Protein AF-A0A8J6YRF6-F1 (afdb_monomer)

Nearest PDB structures (foldseek):
  5a2a-assembly1_A  TM=7.340E-01  e=2.339E-02  Anoxybacillus ayderensis
  1vb9-assembly1_A  TM=6.964E-01  e=5.899E-02  Thermoactinomyces vulgaris
  1g1y-assembly1_A  TM=6.143E-01  e=2.564E-01  Thermoactinomyces vulgaris
  7exg-assembly1_B  TM=5.294E-01  e=4.925E-01  Arabidopsis thaliana
  3gbf-assembly1_A-2  TM=2.561E-01  e=6.827E-01  Streptomyces viridochromogenes

Foldseek 3Di:
DDQVVQWDAWPPRQKTWGFCVVVCPPDPDDAGKIKIFAQAQAKDKTKDDAAAFFWWKAWQVVLGTPGHRDHGIDIDIDGHGDMTMIGTGGPPQDDWDQDPCFTATPNHTHYPNSPHDDD

pLDDT: mean 86.79, std 11.41, range [52.22, 98.25]

Structure (mmCIF, N/CA/C/O backbone):
data_AF-A0A8J6YRF6-F1
#
_entry.id   AF-A0A8J6YRF6-F1
#
loop_
_atom_site.group_PDB
_atom_site.id
_atom_site.type_symbol
_atom_site.label_atom_id
_atom_site.label_alt_id
_atom_site.label_comp_id
_atom_site.label_asym_id
_atom_site.label_entity_id
_atom_site.label_seq_id
_atom_site.pdbx_PDB_ins_code
_atom_site.Cartn_x
_atom_site.Cartn_y
_atom_site.Cartn_z
_atom_site.occupancy
_atom_site.B_iso_or_equiv
_atom_site.auth_seq_id
_atom_site.auth_comp_id
_atom_site.auth_asym_id
_atom_site.auth_atom_id
_atom_site.pdbx_PDB_model_num
ATOM 1 N N . MET A 1 1 ? -16.673 13.902 -12.878 1.00 52.22 1 MET A N 1
ATOM 2 C CA . MET A 1 1 ? -15.586 13.702 -11.900 1.00 52.22 1 MET A CA 1
ATOM 3 C C . MET A 1 1 ? -16.246 13.308 -10.595 1.00 52.22 1 MET A C 1
ATOM 5 O O . MET A 1 1 ? -16.823 14.165 -9.939 1.00 52.22 1 MET A O 1
ATOM 9 N N . TRP A 1 2 ? -16.309 12.012 -10.298 1.00 61.88 2 TRP A N 1
ATOM 10 C CA . TRP A 1 2 ? -17.088 11.499 -9.173 1.00 61.88 2 TRP A CA 1
ATOM 11 C C . TRP A 1 2 ? -16.122 11.019 -8.095 1.00 61.88 2 TRP A C 1
ATOM 13 O O . TRP A 1 2 ? -15.445 10.014 -8.269 1.00 61.88 2 TRP A O 1
ATOM 23 N N . LEU A 1 3 ? -16.049 11.750 -6.981 1.00 65.81 3 LEU A N 1
ATOM 24 C CA . LEU A 1 3 ? -15.198 11.418 -5.829 1.00 65.81 3 LEU A CA 1
ATOM 25 C C . LEU A 1 3 ? -15.414 9.973 -5.330 1.00 65.81 3 LEU A C 1
ATOM 27 O O . LEU A 1 3 ? -14.485 9.341 -4.836 1.00 65.81 3 LEU A O 1
ATOM 31 N N . GLY A 1 4 ? -16.621 9.430 -5.529 1.00 67.81 4 GLY A N 1
ATOM 32 C CA . GLY A 1 4 ? -16.968 8.046 -5.201 1.00 67.81 4 GLY A CA 1
ATOM 33 C C . GLY A 1 4 ? -16.240 6.973 -6.020 1.00 67.81 4 GLY A C 1
ATOM 34 O O . GLY A 1 4 ? -16.242 5.822 -5.612 1.00 67.81 4 GLY A O 1
ATOM 35 N N . GLU A 1 5 ? -15.596 7.315 -7.141 1.00 74.44 5 GLU A N 1
ATOM 36 C CA . GLU A 1 5 ? -14.786 6.360 -7.917 1.00 74.44 5 GLU A CA 1
ATOM 37 C C . GLU A 1 5 ? -13.319 6.299 -7.460 1.00 74.44 5 GLU A C 1
ATOM 39 O O . GLU A 1 5 ? -12.603 5.356 -7.818 1.00 74.44 5 GLU A O 1
ATOM 44 N N . LEU A 1 6 ? -12.873 7.304 -6.694 1.00 83.75 6 LEU A N 1
ATOM 45 C CA . LEU A 1 6 ? -11.513 7.418 -6.157 1.00 83.75 6 LEU A CA 1
ATOM 46 C C . LEU A 1 6 ? -11.390 6.751 -4.787 1.00 83.75 6 LEU A C 1
ATOM 48 O O . LEU A 1 6 ? -10.364 6.149 -4.478 1.00 83.75 6 LEU A O 1
ATOM 52 N N . ILE A 1 7 ? -12.433 6.876 -3.965 1.00 88.69 7 ILE A N 1
ATOM 53 C CA . ILE A 1 7 ? -12.467 6.334 -2.609 1.00 88.69 7 ILE A CA 1
ATOM 54 C C . ILE A 1 7 ? -13.041 4.924 -2.655 1.00 88.69 7 ILE A C 1
ATOM 56 O O . ILE A 1 7 ? -14.144 4.706 -3.149 1.00 88.69 7 ILE A O 1
ATOM 60 N N . GLN A 1 8 ? -12.295 3.972 -2.112 1.00 88.75 8 GLN A N 1
ATOM 61 C CA . GLN A 1 8 ? -12.698 2.576 -2.030 1.00 88.75 8 GLN A CA 1
ATOM 62 C C . GLN A 1 8 ? -12.821 2.161 -0.559 1.00 88.75 8 GLN A C 1
ATOM 64 O O . GLN A 1 8 ? -12.073 2.666 0.281 1.00 88.75 8 GLN A O 1
ATOM 69 N N . PRO A 1 9 ? -13.747 1.249 -0.220 1.00 90.69 9 PRO A N 1
ATOM 70 C CA . PRO A 1 9 ? -13.815 0.700 1.125 1.00 90.69 9 PRO A CA 1
ATOM 71 C C . PRO A 1 9 ? -12.606 -0.201 1.414 1.00 90.69 9 PRO A C 1
ATOM 73 O O . PRO A 1 9 ? -11.985 -0.758 0.503 1.00 90.69 9 PRO A O 1
ATOM 76 N N . THR A 1 10 ? -12.312 -0.370 2.700 1.00 94.50 10 THR A N 1
ATOM 77 C CA . THR A 1 10 ? 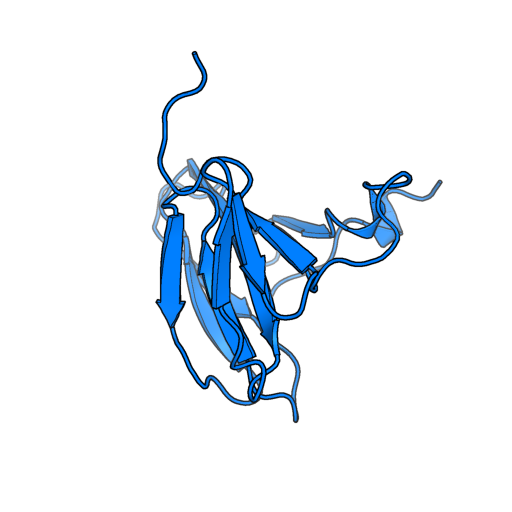-11.454 -1.446 3.214 1.00 94.50 10 THR A CA 1
ATOM 78 C C . THR A 1 10 ? -12.260 -2.316 4.180 1.00 94.50 10 THR A C 1
ATOM 80 O O . THR A 1 10 ? -13.440 -2.046 4.417 1.00 94.50 10 THR A O 1
ATOM 83 N N . ASP A 1 11 ? -11.646 -3.358 4.737 1.00 95.56 11 ASP A N 1
ATOM 84 C CA . ASP A 1 11 ? -12.245 -4.175 5.796 1.00 95.56 11 ASP A CA 1
ATOM 85 C C . ASP A 1 11 ? -12.375 -3.426 7.140 1.00 95.56 11 ASP A C 1
ATOM 87 O O . ASP A 1 11 ? -13.171 -3.835 7.986 1.00 95.56 11 ASP A O 1
ATOM 91 N N . ASP A 1 12 ? -11.688 -2.288 7.311 1.00 96.75 12 ASP A N 1
ATOM 92 C CA . ASP A 1 12 ? -12.005 -1.273 8.325 1.00 96.75 12 ASP A CA 1
ATOM 93 C C . ASP A 1 12 ? -12.686 -0.061 7.648 1.00 96.75 12 ASP A C 1
ATOM 95 O O . ASP A 1 12 ? -12.042 0.673 6.888 1.00 96.75 12 ASP A O 1
ATOM 99 N N . PRO A 1 13 ? -13.979 0.209 7.908 1.00 94.06 13 PRO A N 1
ATOM 100 C CA . PRO A 1 13 ? -14.720 1.262 7.209 1.00 94.06 13 PRO A CA 1
ATOM 101 C C . PRO A 1 13 ? -14.205 2.681 7.495 1.00 94.06 13 PRO A C 1
ATOM 103 O O . PRO A 1 13 ? -14.586 3.616 6.791 1.00 94.06 13 PRO A O 1
ATOM 106 N N . TYR A 1 14 ? -13.356 2.859 8.509 1.00 94.94 14 TYR A N 1
ATOM 107 C CA . TYR A 1 14 ? -12.769 4.151 8.858 1.00 94.94 14 TYR A CA 1
ATOM 108 C C . TYR A 1 14 ? -11.366 4.347 8.284 1.00 94.94 14 TYR A C 1
ATOM 110 O O . TYR A 1 14 ? -10.831 5.453 8.359 1.00 94.94 14 TYR A O 1
ATOM 118 N N . ILE A 1 15 ? -10.767 3.318 7.681 1.00 97.19 15 ILE A N 1
ATOM 119 C CA . ILE A 1 15 ? -9.515 3.477 6.945 1.00 97.19 15 ILE A CA 1
ATOM 120 C C . ILE A 1 15 ? -9.828 3.935 5.528 1.00 97.19 15 ILE A C 1
ATOM 122 O O . ILE A 1 15 ? -10.467 3.236 4.742 1.00 97.19 15 ILE A O 1
ATOM 126 N N . LEU A 1 16 ? -9.346 5.132 5.200 1.00 95.44 16 LEU A N 1
ATOM 127 C CA . LEU A 1 16 ? -9.448 5.675 3.854 1.00 95.44 16 LEU A CA 1
ATOM 128 C C . LEU A 1 16 ? -8.528 4.877 2.931 1.00 95.44 16 LEU A C 1
ATOM 130 O O . LEU A 1 16 ? -7.336 4.783 3.214 1.00 95.44 16 LEU A O 1
ATOM 134 N N . LYS A 1 17 ? -9.061 4.391 1.808 1.00 95.38 17 LYS A N 1
ATOM 135 C CA . LYS A 1 17 ? -8.294 3.923 0.650 1.00 95.38 17 LYS A CA 1
ATOM 136 C C . LYS A 1 17 ? -8.626 4.812 -0.543 1.00 95.38 17 LYS A C 1
ATOM 138 O O . LYS A 1 17 ? -9.781 4.889 -0.960 1.00 95.38 17 LYS A O 1
ATOM 143 N N . LEU A 1 18 ? -7.612 5.474 -1.087 1.00 93.50 18 LEU A N 1
ATOM 144 C CA . LEU A 1 18 ? -7.730 6.358 -2.242 1.00 93.50 18 LEU A CA 1
ATOM 145 C C . LEU A 1 18 ? -6.889 5.811 -3.396 1.00 93.50 18 LEU A C 1
ATOM 147 O O . LEU A 1 18 ? -5.691 5.588 -3.233 1.00 93.50 18 LEU A O 1
ATOM 151 N N . ASP A 1 19 ? -7.512 5.616 -4.553 1.00 91.38 19 ASP A N 1
ATOM 152 C CA . ASP A 1 19 ? -6.835 5.288 -5.808 1.00 91.38 19 ASP A CA 1
ATOM 153 C C . ASP A 1 19 ? -6.171 6.548 -6.376 1.00 91.38 19 ASP A C 1
ATOM 155 O O . ASP A 1 19 ? -6.846 7.440 -6.899 1.00 91.38 19 ASP A O 1
ATOM 159 N N . VAL A 1 20 ? -4.847 6.640 -6.229 1.00 87.69 20 VAL A N 1
ATOM 160 C CA . VAL A 1 20 ? -4.083 7.815 -6.676 1.00 87.69 20 VAL A CA 1
ATOM 161 C C . VAL A 1 20 ? -3.752 7.752 -8.166 1.00 87.69 20 VAL A C 1
ATOM 163 O O . VAL A 1 20 ? -3.523 8.792 -8.779 1.00 87.69 20 VAL A O 1
ATOM 166 N N . VAL A 1 21 ? -3.822 6.569 -8.785 1.00 84.62 21 VAL A N 1
ATOM 167 C CA . VAL A 1 21 ? -3.608 6.409 -10.232 1.00 84.62 21 VAL A CA 1
ATOM 168 C C . VAL A 1 21 ? -4.720 7.101 -11.007 1.00 84.62 21 VAL A C 1
ATOM 170 O O . VAL A 1 21 ? -4.463 7.809 -11.973 1.00 84.62 21 VAL A O 1
ATOM 173 N N . LYS A 1 22 ? -5.966 6.988 -10.542 1.00 78.31 22 LYS A N 1
ATOM 174 C CA . LYS A 1 22 ? -7.105 7.695 -11.151 1.00 78.3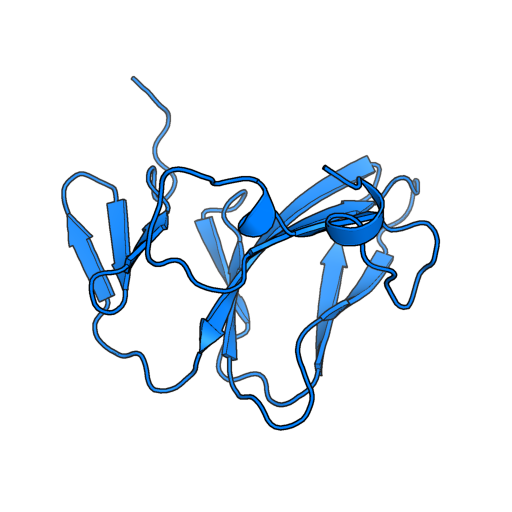1 22 LYS A CA 1
ATOM 175 C C . LYS A 1 22 ? -7.040 9.219 -11.021 1.00 78.31 22 LYS A C 1
ATOM 177 O O . LYS A 1 22 ? -7.802 9.911 -11.694 1.00 78.31 22 LYS A O 1
ATOM 182 N N . THR A 1 23 ? -6.186 9.740 -10.138 1.00 66.81 23 THR A N 1
ATOM 183 C CA . THR A 1 23 ? -5.947 11.187 -10.003 1.00 66.81 23 THR A CA 1
ATOM 184 C C . THR A 1 23 ? -4.800 11.683 -10.875 1.00 66.81 23 THR A C 1
ATOM 186 O O . THR A 1 23 ? -4.686 12.888 -11.098 1.00 66.81 23 THR A O 1
ATOM 189 N N . ASP A 1 24 ? -3.986 10.767 -11.398 1.00 64.62 24 ASP A N 1
ATOM 190 C CA . ASP A 1 24 ? -2.890 11.078 -12.299 1.00 64.62 24 ASP A CA 1
ATOM 191 C C . ASP A 1 24 ? -3.377 11.047 -13.752 1.00 64.62 24 ASP A C 1
ATOM 193 O O . ASP A 1 24 ? -3.363 10.032 -14.444 1.00 64.62 24 ASP A O 1
ATOM 197 N N . PHE A 1 25 ? -3.863 12.196 -14.216 1.00 57.03 25 PHE A N 1
ATOM 198 C CA . PHE A 1 25 ? -4.340 12.372 -15.589 1.00 57.03 25 PHE A CA 1
ATOM 199 C C . PHE A 1 25 ? -3.201 12.529 -16.615 1.00 57.03 25 PHE A C 1
ATOM 201 O O . PHE A 1 25 ? -3.486 12.743 -17.795 1.00 57.03 25 PHE A O 1
ATOM 208 N N . LEU A 1 26 ? -1.934 12.487 -16.184 1.00 55.03 26 LEU A N 1
ATOM 209 C CA . LEU A 1 26 ? -0.770 12.826 -17.007 1.00 55.03 26 LEU A CA 1
ATOM 210 C C . LEU A 1 26 ? 0.167 11.633 -17.256 1.00 55.03 26 LEU A C 1
ATOM 212 O O . LEU A 1 26 ? 0.896 11.652 -18.252 1.00 55.03 26 LEU A O 1
ATOM 216 N N . GLU A 1 27 ? 0.130 10.582 -16.432 1.00 58.22 27 GLU A N 1
ATOM 217 C CA . GLU A 1 27 ? 0.957 9.383 -16.617 1.00 58.22 27 GLU A CA 1
ATOM 218 C C . GLU A 1 27 ? 0.198 8.201 -17.249 1.00 58.22 27 GLU A C 1
ATOM 220 O O . GLU A 1 27 ? -0.815 7.714 -16.759 1.00 58.22 27 GLU A O 1
ATOM 225 N N . ASN A 1 28 ? 0.726 7.686 -18.368 1.00 58.28 28 ASN A N 1
ATOM 226 C CA . ASN A 1 28 ? 0.064 6.659 -19.189 1.00 58.28 28 ASN A CA 1
ATOM 227 C C . ASN A 1 28 ? 0.297 5.207 -18.720 1.00 58.28 28 ASN A C 1
ATOM 229 O O . ASN A 1 28 ? -0.337 4.290 -19.249 1.00 58.28 28 ASN A O 1
ATOM 233 N N . ARG A 1 29 ? 1.237 4.957 -17.795 1.00 69.19 29 ARG A N 1
ATOM 234 C CA . ARG A 1 29 ? 1.536 3.618 -17.255 1.00 69.19 29 ARG A CA 1
ATOM 235 C C . ARG A 1 29 ? 2.091 3.720 -15.842 1.00 69.19 29 ARG A C 1
ATOM 237 O O . ARG A 1 29 ? 3.247 4.082 -15.673 1.00 69.19 29 ARG A O 1
ATOM 244 N N . THR A 1 30 ? 1.299 3.304 -14.864 1.00 80.56 30 THR A N 1
ATOM 245 C CA . THR A 1 30 ? 1.750 3.062 -13.493 1.00 80.56 30 THR A CA 1
ATOM 246 C C . THR A 1 30 ? 1.130 1.768 -12.970 1.00 80.56 30 THR A C 1
ATOM 248 O O . THR A 1 30 ? 0.168 1.250 -13.547 1.00 80.56 30 THR A O 1
ATOM 251 N N . PHE A 1 31 ? 1.711 1.203 -11.917 1.00 89.12 31 PHE A N 1
ATOM 252 C CA . PHE A 1 31 ? 1.112 0.068 -11.222 1.00 89.12 31 PHE A CA 1
ATOM 253 C C . PHE A 1 31 ? -0.018 0.544 -10.299 1.00 89.12 31 PHE A C 1
ATOM 255 O O . PHE A 1 31 ? -0.017 1.710 -9.889 1.00 89.12 31 PHE A O 1
ATOM 262 N N . PRO A 1 32 ? -0.974 -0.335 -9.934 1.00 91.62 32 PRO A N 1
ATOM 263 C CA . PRO A 1 32 ? -2.004 0.010 -8.964 1.00 91.62 32 PRO A CA 1
ATOM 264 C C . PRO A 1 32 ? -1.378 0.595 -7.696 1.00 91.62 32 PRO A C 1
ATOM 266 O O . PRO A 1 32 ? -0.568 -0.056 -7.034 1.00 91.62 32 PRO A O 1
ATOM 269 N N . THR A 1 33 ? -1.742 1.835 -7.385 1.00 92.25 33 THR A N 1
ATOM 270 C CA . THR A 1 33 ? -1.166 2.591 -6.274 1.00 92.25 33 THR A CA 1
ATOM 271 C C . THR A 1 33 ? -2.282 3.206 -5.453 1.00 92.25 33 THR A C 1
ATOM 273 O O . THR A 1 33 ? -3.192 3.841 -5.992 1.00 92.25 33 THR A O 1
ATOM 276 N N . TYR A 1 34 ? -2.205 3.020 -4.139 1.00 94.25 34 TYR A N 1
ATOM 277 C CA . TYR A 1 34 ? -3.244 3.447 -3.214 1.00 94.25 34 TYR A CA 1
ATOM 278 C C . TYR A 1 34 ? -2.650 4.189 -2.020 1.00 94.25 34 TYR A C 1
ATOM 280 O O . TYR A 1 34 ? -1.683 3.735 -1.404 1.00 94.25 34 TYR A O 1
ATOM 288 N N . LEU A 1 35 ? -3.265 5.315 -1.660 1.00 95.25 35 LEU A N 1
ATOM 289 C CA . LEU A 1 35 ? -3.040 5.979 -0.381 1.00 95.25 35 LEU A CA 1
ATOM 290 C C . LEU A 1 35 ? -3.972 5.352 0.654 1.00 95.25 35 LEU A C 1
ATOM 292 O O . LEU A 1 35 ? -5.188 5.317 0.458 1.00 95.25 35 LEU A O 1
ATOM 296 N N . TYR A 1 36 ? -3.398 4.929 1.773 1.00 97.00 36 TYR A N 1
ATOM 297 C CA . TYR A 1 36 ? -4.136 4.479 2.941 1.00 97.00 36 TYR A CA 1
ATOM 298 C C . TYR A 1 36 ? -3.908 5.426 4.112 1.00 97.00 36 TYR A C 1
ATOM 300 O O . TYR A 1 36 ? -2.755 5.721 4.428 1.00 97.00 36 TYR A O 1
ATOM 308 N N . PHE A 1 37 ? -4.974 5.868 4.782 1.00 97.50 37 PHE A N 1
ATOM 309 C CA . PHE A 1 37 ? -4.876 6.692 5.991 1.00 97.50 37 PHE A CA 1
ATOM 310 C C . PHE A 1 37 ? -5.609 6.048 7.165 1.00 97.50 37 PHE A C 1
ATOM 312 O O . PHE A 1 37 ? -6.790 5.716 7.067 1.00 97.50 37 PHE A O 1
ATOM 319 N N . ASN A 1 38 ? -4.893 5.909 8.281 1.00 98.12 38 ASN A N 1
ATOM 320 C CA . ASN A 1 38 ? -5.432 5.435 9.544 1.00 98.12 38 ASN A CA 1
ATOM 321 C C . ASN A 1 38 ? -5.762 6.634 10.457 1.00 98.12 38 ASN A C 1
ATOM 323 O O . ASN A 1 38 ? -4.833 7.243 10.999 1.00 98.12 38 ASN A O 1
ATOM 327 N N . PRO A 1 39 ? -7.052 6.968 10.668 1.00 97.75 39 PRO A N 1
ATOM 328 C CA . PRO A 1 39 ? -7.444 8.050 11.572 1.00 97.75 39 PRO A CA 1
ATOM 329 C C . PRO A 1 39 ? -7.398 7.649 13.053 1.00 97.75 39 PRO A C 1
ATOM 331 O O . PRO A 1 39 ? -7.493 8.516 13.923 1.00 97.75 39 PRO A O 1
ATOM 334 N N . TRP A 1 40 ? -7.288 6.354 13.354 1.00 98.00 40 TRP A N 1
ATOM 335 C CA . TRP A 1 40 ? -7.337 5.837 14.713 1.00 98.00 40 TRP A CA 1
ATOM 336 C C . TRP A 1 40 ? -6.081 6.200 15.515 1.00 98.00 40 TRP A C 1
ATOM 338 O O . TRP A 1 40 ? -4.999 6.440 14.971 1.00 98.00 40 TRP A O 1
ATOM 348 N N . GLU A 1 41 ? -6.220 6.196 16.842 1.00 98.06 41 GLU A N 1
ATOM 349 C CA . GLU A 1 41 ? -5.094 6.363 17.777 1.00 98.06 41 GLU A CA 1
ATOM 350 C C . GLU A 1 41 ? -4.282 5.074 17.972 1.00 98.06 41 GLU A C 1
ATOM 352 O O . GLU A 1 41 ? -3.216 5.084 18.582 1.00 98.06 41 GLU A O 1
ATOM 357 N N . GLU A 1 42 ? -4.765 3.968 17.416 1.00 98.00 42 GLU A N 1
ATOM 358 C CA . GLU A 1 42 ? -4.150 2.652 17.483 1.00 98.00 42 GLU A CA 1
ATOM 359 C C . GLU A 1 42 ? -3.690 2.175 16.106 1.00 98.00 42 GLU A C 1
ATOM 361 O O . GLU A 1 42 ? -4.192 2.594 15.059 1.00 98.00 42 GLU A O 1
ATOM 366 N N . LYS A 1 43 ? -2.692 1.288 16.112 1.00 98.12 43 LYS A N 1
ATOM 367 C CA . LYS A 1 43 ? -2.228 0.628 14.895 1.00 98.12 43 LYS A CA 1
ATOM 368 C C . LYS A 1 43 ? -3.349 -0.267 14.379 1.00 98.12 43 LYS A C 1
ATOM 370 O O . LYS A 1 43 ? -3.875 -1.088 15.128 1.00 98.12 43 LYS A O 1
ATOM 375 N N . LYS A 1 44 ? -3.661 -0.150 13.094 1.00 98.25 44 LYS A N 1
ATOM 376 C CA . LYS A 1 44 ? -4.645 -0.999 12.424 1.00 98.25 44 LYS A CA 1
ATOM 377 C C . LYS A 1 44 ? -3.984 -1.864 11.369 1.00 98.25 44 LYS A C 1
ATOM 379 O O . LYS A 1 44 ? -2.905 -1.544 10.867 1.00 98.25 44 LYS A O 1
ATOM 384 N N . SER A 1 45 ? -4.652 -2.961 11.041 1.00 97.31 45 SER A N 1
ATOM 385 C CA . SER A 1 45 ? -4.270 -3.835 9.946 1.00 97.31 45 SER A CA 1
ATOM 386 C C . SER A 1 45 ? -5.473 -4.067 9.048 1.00 97.31 45 SER A C 1
ATOM 388 O O . SER A 1 45 ? -6.538 -4.396 9.560 1.00 97.31 45 SER A O 1
ATOM 390 N N . ILE A 1 46 ? -5.276 -3.882 7.745 1.00 97.00 46 ILE A N 1
ATOM 391 C CA . ILE A 1 46 ? -6.300 -4.061 6.710 1.00 97.00 46 ILE A CA 1
ATOM 392 C C . ILE A 1 46 ? -5.858 -5.092 5.679 1.00 97.00 46 ILE A C 1
ATOM 394 O O . ILE A 1 46 ? -4.657 -5.357 5.537 1.00 97.00 46 ILE A O 1
ATOM 398 N N . LEU A 1 47 ? -6.814 -5.634 4.936 1.00 95.94 47 LEU A N 1
ATOM 399 C CA . LEU A 1 47 ? -6.557 -6.467 3.765 1.00 95.94 47 LEU A CA 1
ATOM 400 C C . LEU A 1 47 ? -6.230 -5.603 2.541 1.00 95.94 47 LEU A C 1
ATOM 402 O O . LEU A 1 47 ? -6.894 -4.608 2.243 1.00 95.94 47 LEU A O 1
ATOM 406 N N . VAL A 1 48 ? -5.179 -5.994 1.822 1.00 94.75 48 VAL A N 1
ATOM 407 C CA . VAL A 1 48 ? -4.773 -5.401 0.544 1.00 94.75 48 VAL A CA 1
ATOM 408 C C . VAL A 1 48 ? -4.435 -6.494 -0.460 1.00 94.75 48 VAL A C 1
ATOM 410 O O . VAL A 1 48 ? -3.962 -7.564 -0.081 1.00 94.75 48 VAL A O 1
ATOM 413 N N . GLY A 1 49 ? -4.634 -6.199 -1.741 1.00 90.31 49 GLY A N 1
ATOM 414 C CA . GLY A 1 49 ? -4.436 -7.148 -2.830 1.00 90.31 49 GLY A CA 1
ATOM 415 C C . GLY A 1 49 ? -5.720 -7.415 -3.599 1.00 90.31 49 GLY A C 1
ATOM 416 O O . GLY A 1 49 ? -6.705 -6.684 -3.480 1.00 90.31 49 GLY A O 1
ATOM 417 N N . THR A 1 50 ? -5.681 -8.430 -4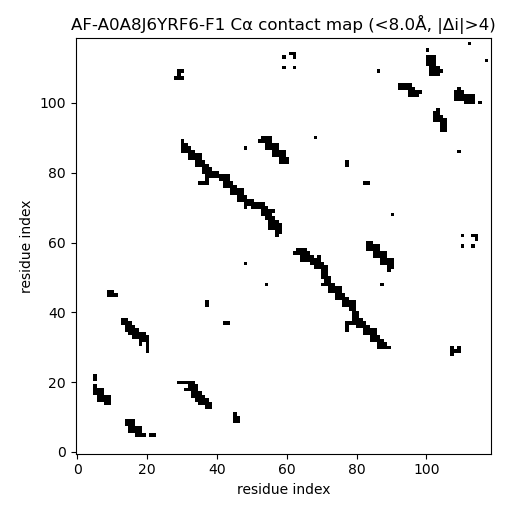.447 1.00 84.00 50 THR A N 1
ATOM 418 C CA . THR A 1 50 ? -6.817 -8.904 -5.236 1.00 84.00 50 THR A CA 1
ATOM 419 C C . THR A 1 50 ? -6.666 -10.406 -5.414 1.00 84.00 50 THR A C 1
ATOM 421 O O . THR A 1 50 ? -5.582 -10.899 -5.734 1.00 84.00 50 THR A O 1
ATOM 424 N N . GLU A 1 51 ? -7.747 -11.152 -5.178 1.00 82.81 51 GLU A N 1
ATOM 425 C CA . GLU A 1 51 ? -7.741 -12.608 -5.313 1.00 82.81 51 GLU A CA 1
ATOM 426 C C . GLU A 1 51 ? -7.199 -13.062 -6.677 1.00 82.81 51 GLU A C 1
ATOM 428 O O . GLU A 1 51 ? -7.523 -12.507 -7.723 1.00 82.81 51 GLU A O 1
ATOM 433 N N . GLY A 1 52 ? -6.363 -14.103 -6.663 1.00 83.75 52 GLY A N 1
ATOM 434 C CA . GLY A 1 52 ? -5.784 -14.683 -7.878 1.00 83.75 52 GLY A CA 1
ATOM 435 C C . GLY A 1 52 ? -4.526 -13.986 -8.403 1.00 83.75 52 GLY A C 1
ATOM 436 O O . GLY A 1 52 ? -3.798 -14.606 -9.179 1.00 83.75 52 GLY A O 1
ATOM 437 N N . GLU A 1 53 ? -4.207 -12.776 -7.940 1.00 89.75 53 GLU A N 1
ATOM 438 C CA . GLU A 1 53 ? -2.980 -12.074 -8.323 1.00 89.75 53 GLU A CA 1
ATOM 439 C C . GLU A 1 53 ? -1.808 -12.408 -7.395 1.00 89.75 53 GLU A C 1
ATOM 441 O O . GLU A 1 53 ? -1.992 -12.811 -6.245 1.00 89.75 53 GLU A O 1
ATOM 446 N N . VAL A 1 54 ? -0.583 -12.253 -7.906 1.00 93.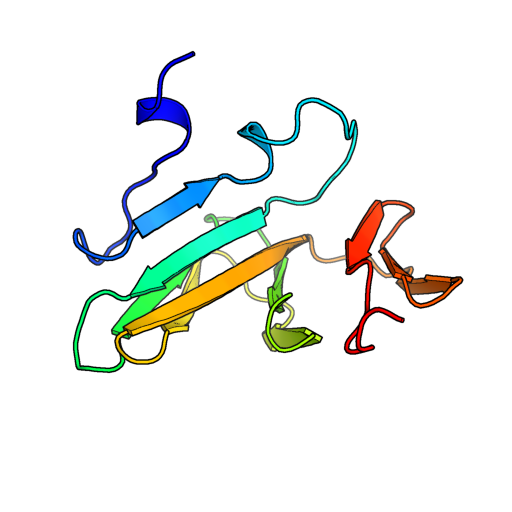81 54 VAL A N 1
ATOM 447 C CA . VAL A 1 54 ? 0.644 -12.315 -7.104 1.00 93.81 54 VAL A CA 1
ATOM 448 C C . VAL A 1 54 ? 1.371 -10.987 -7.256 1.00 93.81 54 VAL A C 1
ATOM 450 O O . VAL A 1 54 ? 1.546 -10.525 -8.383 1.00 93.81 54 VAL A O 1
ATOM 453 N N . PHE A 1 55 ? 1.785 -10.374 -6.150 1.00 94.12 55 PHE A N 1
ATOM 454 C CA . PHE A 1 55 ? 2.341 -9.024 -6.143 1.00 94.12 55 PHE A CA 1
ATOM 455 C C . PHE A 1 55 ? 3.323 -8.786 -4.988 1.00 94.12 55 PHE A C 1
ATOM 457 O O . PHE A 1 55 ? 3.313 -9.474 -3.964 1.00 94.12 55 PHE A O 1
ATOM 464 N N . ASP A 1 56 ? 4.163 -7.773 -5.158 1.00 93.75 56 ASP A N 1
ATOM 465 C CA . ASP A 1 56 ? 4.980 -7.175 -4.111 1.00 93.75 56 ASP A CA 1
ATOM 466 C C . ASP A 1 56 ? 4.304 -5.891 -3.609 1.00 93.75 56 ASP A C 1
ATOM 468 O O . ASP A 1 56 ? 3.670 -5.166 -4.378 1.00 93.75 56 ASP A O 1
ATOM 472 N N . LEU A 1 57 ? 4.466 -5.586 -2.321 1.00 94.50 57 LEU A N 1
ATOM 473 C CA . LEU A 1 57 ? 4.015 -4.332 -1.720 1.00 94.50 57 LEU A CA 1
ATOM 474 C C . LEU A 1 57 ? 5.222 -3.434 -1.529 1.00 94.50 57 LEU A C 1
ATOM 476 O O . LEU A 1 57 ? 6.137 -3.776 -0.771 1.00 94.50 57 LEU A O 1
ATOM 480 N N . TYR A 1 58 ? 5.194 -2.270 -2.160 1.00 93.69 58 TYR A N 1
ATOM 481 C CA . TYR A 1 58 ? 6.226 -1.257 -2.013 1.00 93.69 58 TYR A CA 1
ATOM 482 C C . TYR A 1 58 ? 5.643 0.014 -1.400 1.00 93.69 58 TYR A C 1
ATOM 484 O O . TYR A 1 58 ? 4.628 0.520 -1.871 1.00 93.69 58 TYR A O 1
ATOM 492 N N . ASP A 1 59 ? 6.271 0.512 -0.340 1.00 94.19 59 ASP A N 1
ATOM 493 C CA . ASP A 1 59 ? 5.876 1.744 0.337 1.00 94.19 59 ASP A CA 1
ATOM 494 C C . ASP A 1 59 ? 6.686 2.925 -0.192 1.00 94.19 59 ASP A C 1
ATOM 496 O O . ASP A 1 59 ? 7.912 2.929 -0.059 1.00 94.19 59 ASP A O 1
ATOM 500 N N . LEU A 1 60 ? 6.008 3.933 -0.743 1.00 92.25 60 LEU A N 1
ATOM 501 C CA . LEU A 1 60 ? 6.644 5.165 -1.222 1.00 92.25 60 LEU A CA 1
ATOM 502 C C . LEU A 1 60 ? 7.007 6.130 -0.098 1.00 92.25 60 LEU A C 1
ATOM 504 O O . LEU A 1 60 ? 7.843 6.997 -0.302 1.00 92.25 60 LEU A O 1
ATOM 508 N N . LYS A 1 61 ? 6.398 6.006 1.084 1.00 89.75 61 LYS A N 1
ATOM 509 C CA . LYS A 1 61 ? 6.738 6.850 2.233 1.00 89.75 61 LYS A CA 1
ATOM 510 C C . LYS A 1 61 ? 8.045 6.393 2.880 1.00 89.75 61 LYS A C 1
ATOM 512 O O . LYS A 1 61 ? 8.870 7.215 3.257 1.00 89.75 61 LYS A O 1
ATOM 517 N N . ASP A 1 62 ? 8.200 5.082 3.056 1.00 89.62 62 ASP A N 1
ATOM 518 C CA . ASP A 1 62 ? 9.387 4.486 3.684 1.00 89.62 62 ASP A CA 1
ATOM 519 C C . ASP A 1 62 ? 10.412 3.977 2.636 1.00 89.62 62 ASP A C 1
ATOM 521 O O . ASP A 1 62 ? 11.428 3.394 3.014 1.00 89.62 62 ASP A O 1
ATOM 525 N N . HIS A 1 63 ? 10.132 4.149 1.336 1.00 90.00 63 HIS A N 1
ATOM 526 C CA . HIS A 1 63 ? 10.959 3.746 0.185 1.00 90.00 63 HIS A CA 1
ATOM 527 C C . HIS A 1 63 ? 11.471 2.296 0.243 1.00 90.00 63 HIS A C 1
ATOM 529 O O . HIS A 1 63 ? 12.647 1.997 0.005 1.00 90.00 63 HIS A O 1
ATOM 535 N N . ARG A 1 64 ? 10.587 1.356 0.596 1.00 91.69 64 ARG A N 1
ATOM 536 C CA . ARG A 1 64 ? 10.966 -0.049 0.807 1.00 91.69 64 ARG A CA 1
ATOM 537 C C . ARG A 1 64 ? 9.851 -1.029 0.486 1.00 91.69 64 ARG A C 1
ATOM 539 O O . ARG A 1 64 ? 8.669 -0.721 0.589 1.00 91.69 64 ARG A O 1
ATOM 546 N N . TYR A 1 65 ? 10.251 -2.264 0.205 1.00 92.19 65 TYR A N 1
ATOM 547 C CA . TYR A 1 65 ? 9.322 -3.386 0.148 1.00 92.19 65 TYR A CA 1
ATOM 548 C C . TYR A 1 65 ? 8.810 -3.724 1.551 1.00 92.19 65 TYR A C 1
ATOM 550 O O . TYR A 1 65 ? 9.605 -3.947 2.466 1.00 92.19 65 TYR A O 1
ATOM 558 N N . ILE A 1 66 ? 7.490 -3.793 1.702 1.00 94.50 66 ILE A N 1
ATOM 559 C CA . ILE A 1 66 ? 6.830 -4.291 2.915 1.00 94.50 66 ILE A CA 1
ATOM 560 C C . ILE A 1 66 ? 6.751 -5.817 2.866 1.00 94.50 66 ILE A C 1
ATOM 562 O O . ILE A 1 66 ? 7.047 -6.489 3.850 1.00 94.50 66 ILE A O 1
ATOM 566 N N . ALA A 1 67 ? 6.367 -6.362 1.714 1.00 92.75 67 ALA A N 1
ATOM 567 C CA . ALA A 1 67 ? 6.268 -7.794 1.480 1.00 92.75 67 ALA A CA 1
ATOM 568 C C . ALA A 1 67 ? 6.479 -8.098 -0.006 1.00 92.75 67 ALA A C 1
ATOM 570 O O . ALA A 1 67 ? 6.290 -7.229 -0.857 1.00 92.75 67 ALA A O 1
ATOM 571 N N . LYS A 1 68 ? 6.884 -9.332 -0.310 1.00 92.56 68 LYS A N 1
ATOM 572 C CA . LYS A 1 68 ? 7.121 -9.802 -1.679 1.00 92.56 68 LYS A CA 1
ATOM 573 C C . LYS A 1 68 ? 6.398 -11.115 -1.944 1.00 92.56 68 LYS A C 1
ATOM 575 O O . LYS A 1 68 ? 6.222 -11.903 -1.012 1.00 92.56 68 LYS A O 1
ATOM 580 N N . GLY A 1 69 ? 5.990 -11.346 -3.188 1.00 92.50 69 GLY A N 1
ATOM 581 C CA . GLY A 1 69 ? 5.348 -12.578 -3.643 1.00 92.50 69 GLY A CA 1
ATOM 582 C C . GLY A 1 69 ? 4.048 -12.908 -2.908 1.00 92.50 69 GLY A C 1
ATOM 583 O O . GLY A 1 69 ? 3.755 -14.082 -2.684 1.00 92.50 69 GLY A O 1
ATOM 584 N N . GLN A 1 70 ? 3.299 -11.891 -2.480 1.00 93.94 70 GLN A N 1
ATOM 585 C CA . GLN A 1 70 ? 2.009 -12.075 -1.820 1.00 93.94 70 GLN A CA 1
ATOM 586 C C . GLN A 1 70 ? 0.978 -12.529 -2.845 1.00 93.94 70 GLN A C 1
ATOM 588 O O . GLN A 1 70 ? 0.950 -11.998 -3.949 1.00 93.94 70 GLN A O 1
ATOM 593 N N . LYS A 1 71 ? 0.151 -13.518 -2.495 1.00 93.81 71 LYS A N 1
ATOM 594 C CA . LYS A 1 71 ? -0.875 -14.073 -3.382 1.00 93.81 71 LYS A CA 1
ATOM 595 C C . LYS A 1 71 ? -2.263 -13.779 -2.835 1.00 93.81 71 LYS A C 1
ATOM 597 O O . LYS A 1 71 ? -2.547 -14.122 -1.691 1.00 93.81 71 LYS A O 1
ATOM 602 N N . GLY A 1 72 ? -3.139 -13.253 -3.681 1.00 93.19 72 GLY A N 1
ATOM 603 C CA . GLY A 1 72 ? -4.505 -12.913 -3.309 1.00 93.19 72 GLY A CA 1
ATOM 604 C C . GLY A 1 72 ? -4.547 -11.669 -2.432 1.00 93.19 72 GLY A C 1
ATOM 605 O O . GLY A 1 72 ? -4.360 -10.562 -2.920 1.00 93.19 72 GLY A O 1
ATOM 606 N N . GLU A 1 73 ? -4.764 -11.852 -1.136 1.00 93.50 73 GLU A N 1
ATOM 607 C CA . GLU A 1 73 ? -4.796 -10.759 -0.168 1.00 93.50 73 GLU A CA 1
ATOM 608 C C . GLU A 1 73 ? -3.752 -10.973 0.927 1.00 93.50 73 GLU A C 1
ATOM 610 O O . GLU A 1 73 ? -3.466 -12.099 1.342 1.00 93.50 73 GLU A O 1
ATOM 615 N N . CYS A 1 74 ? -3.192 -9.879 1.432 1.00 94.31 74 CYS A N 1
ATOM 616 C CA . CYS A 1 74 ? -2.319 -9.888 2.597 1.00 94.31 74 CYS A CA 1
ATOM 617 C C . CYS A 1 74 ? -2.652 -8.729 3.537 1.00 94.31 74 CYS A C 1
ATOM 619 O O . CYS A 1 74 ? -3.331 -7.773 3.165 1.00 94.31 74 CYS A O 1
ATOM 621 N N . ARG A 1 75 ? -2.130 -8.791 4.764 1.00 95.19 75 ARG A N 1
ATOM 622 C CA . ARG A 1 75 ? -2.316 -7.736 5.760 1.00 95.19 75 ARG A CA 1
ATOM 623 C C . ARG A 1 75 ? -1.292 -6.617 5.613 1.00 95.19 75 ARG A C 1
ATOM 625 O O . ARG A 1 75 ? -0.090 -6.868 5.640 1.00 95.19 75 ARG A O 1
ATOM 632 N N . LEU A 1 76 ? -1.777 -5.381 5.553 1.00 96.88 76 LEU A N 1
ATOM 633 C CA . LEU A 1 76 ? -0.977 -4.163 5.651 1.00 96.88 76 LEU A CA 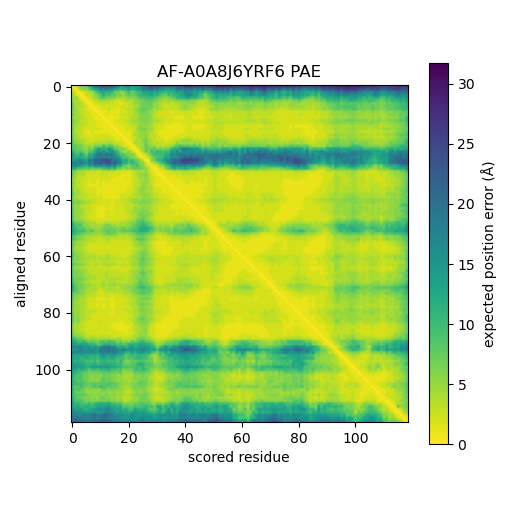1
ATOM 634 C C . LEU A 1 76 ? -1.181 -3.531 7.028 1.00 96.88 76 LEU A C 1
ATOM 636 O O . LEU A 1 76 ? -2.316 -3.288 7.429 1.00 96.88 76 LEU A O 1
ATOM 640 N N . GLU A 1 77 ? -0.097 -3.237 7.745 1.00 97.31 77 GLU A N 1
ATOM 641 C CA . GLU A 1 77 ? -0.156 -2.486 9.003 1.00 97.31 77 GLU A CA 1
ATOM 642 C C . GLU A 1 77 ? 0.031 -0.980 8.780 1.00 97.31 77 GLU A C 1
ATOM 644 O O . GLU A 1 77 ? 0.994 -0.541 8.140 1.00 97.31 77 GLU A O 1
ATOM 649 N N . ILE A 1 78 ? -0.837 -0.173 9.389 1.00 97.50 78 ILE A N 1
ATOM 650 C CA . ILE A 1 78 ? -0.791 1.290 9.318 1.00 97.50 78 ILE A CA 1
ATOM 651 C C . ILE A 1 78 ? -0.740 1.847 10.742 1.00 97.50 78 ILE A C 1
ATOM 653 O O . ILE A 1 78 ? -1.584 1.532 11.585 1.00 97.50 78 ILE A O 1
ATOM 657 N N . LEU A 1 79 ? 0.275 2.667 11.022 1.00 97.88 79 LEU A N 1
ATOM 658 C CA . LEU A 1 79 ? 0.483 3.262 12.343 1.00 97.88 79 LEU A CA 1
ATOM 659 C C . LEU A 1 79 ? -0.646 4.252 12.695 1.00 97.88 79 LEU A C 1
ATOM 661 O O . LEU A 1 79 ? -1.325 4.740 11.785 1.00 97.88 79 LEU A O 1
ATOM 665 N N . PRO A 1 80 ? -0.848 4.564 13.988 1.00 98.25 80 PRO A N 1
ATOM 666 C CA . PRO A 1 80 ? -1.797 5.589 14.418 1.00 98.25 80 PRO A CA 1
ATOM 667 C C . PRO A 1 80 ? -1.609 6.914 13.685 1.00 98.25 80 PRO A C 1
ATOM 669 O O . PRO A 1 80 ? -0.467 7.333 13.481 1.00 98.25 80 PRO A O 1
ATOM 672 N N . ARG A 1 81 ? -2.712 7.594 13.350 1.00 97.44 81 ARG A N 1
ATOM 673 C CA . ARG A 1 81 ? -2.707 8.947 12.757 1.00 97.44 81 ARG A CA 1
ATOM 674 C C . ARG A 1 81 ? -1.701 9.113 11.610 1.00 97.44 81 ARG A C 1
ATOM 676 O O . ARG A 1 81 ? -1.017 10.131 11.516 1.00 97.44 81 ARG A O 1
ATOM 683 N N . SER A 1 82 ? -1.572 8.102 10.755 1.00 97.19 82 SER A N 1
ATOM 684 C CA . SER A 1 82 ? -0.541 8.071 9.717 1.00 97.19 82 SER A CA 1
ATOM 685 C C . SER A 1 82 ? -1.086 7.584 8.385 1.00 97.19 82 SER A C 1
ATOM 687 O O . SER A 1 82 ? -2.123 6.918 8.320 1.00 97.19 82 SER A O 1
ATOM 689 N N . ALA A 1 83 ? -0.362 7.926 7.322 1.00 96.06 83 ALA A N 1
ATOM 690 C CA . ALA A 1 83 ? -0.638 7.462 5.977 1.00 96.06 83 ALA A CA 1
ATOM 691 C C . ALA A 1 83 ? 0.500 6.586 5.444 1.00 96.06 83 ALA A C 1
ATOM 693 O O . ALA A 1 83 ? 1.664 6.763 5.817 1.00 96.06 83 ALA A O 1
ATOM 694 N N . ARG A 1 84 ? 0.154 5.681 4.528 1.00 95.88 84 ARG A N 1
ATOM 695 C CA . ARG A 1 84 ? 1.089 4.973 3.646 1.00 95.88 84 ARG A CA 1
ATOM 696 C C . ARG A 1 84 ? 0.628 5.119 2.201 1.00 95.88 84 ARG A C 1
ATOM 698 O O . ARG A 1 84 ? -0.574 5.172 1.949 1.00 95.88 84 ARG A O 1
ATOM 705 N N . VAL A 1 85 ? 1.571 5.136 1.265 1.00 95.12 85 VAL A N 1
ATOM 706 C CA . VAL A 1 85 ? 1.277 5.068 -0.172 1.00 95.12 85 VAL A CA 1
ATOM 707 C C . VAL A 1 85 ? 1.885 3.781 -0.693 1.00 95.12 85 VAL A C 1
ATOM 709 O O . VAL A 1 85 ? 3.104 3.624 -0.683 1.00 95.12 85 VAL A O 1
ATOM 712 N N . ILE A 1 86 ? 1.025 2.845 -1.082 1.00 95.81 86 ILE A N 1
ATOM 713 C CA . ILE A 1 86 ? 1.421 1.483 -1.425 1.00 95.81 86 ILE A CA 1
ATOM 714 C C . ILE A 1 86 ? 1.245 1.257 -2.916 1.00 95.81 86 ILE A C 1
ATOM 716 O O . ILE A 1 86 ? 0.142 1.410 -3.440 1.00 95.81 86 ILE A O 1
ATOM 720 N N . VAL A 1 87 ? 2.327 0.835 -3.562 1.00 93.69 87 VAL A N 1
ATOM 721 C CA . VAL A 1 87 ? 2.337 0.332 -4.936 1.00 93.69 87 VAL A CA 1
ATOM 722 C C . VAL A 1 87 ? 2.225 -1.191 -4.890 1.00 93.69 87 VAL A C 1
ATOM 724 O O . VAL A 1 87 ? 3.013 -1.849 -4.202 1.00 93.69 87 VAL A O 1
ATOM 727 N N . LEU A 1 88 ? 1.259 -1.752 -5.620 1.00 93.88 88 LEU A N 1
ATOM 728 C CA . LEU A 1 88 ? 1.123 -3.194 -5.835 1.00 93.88 88 LEU A CA 1
ATOM 729 C C . LEU A 1 88 ? 1.842 -3.562 -7.133 1.00 93.88 88 LEU A C 1
ATOM 731 O O . LEU A 1 88 ? 1.323 -3.341 -8.225 1.00 93.88 88 LEU A O 1
ATOM 735 N N . ILE A 1 89 ? 3.055 -4.096 -7.022 1.00 92.50 89 ILE A N 1
ATOM 736 C CA . ILE A 1 89 ? 3.886 -4.447 -8.179 1.00 92.50 89 ILE A CA 1
ATOM 737 C C . ILE A 1 89 ? 3.572 -5.899 -8.565 1.00 92.50 89 ILE A C 1
ATOM 739 O O . ILE A 1 89 ? 3.838 -6.786 -7.754 1.00 92.50 89 ILE A O 1
ATOM 743 N N . PRO A 1 90 ? 3.040 -6.192 -9.765 1.00 90.50 90 PRO A N 1
ATOM 744 C CA . PRO A 1 90 ? 2.755 -7.566 -10.178 1.00 90.50 90 PRO A CA 1
ATOM 745 C C . PRO A 1 90 ? 4.006 -8.455 -10.145 1.00 90.50 90 PRO A C 1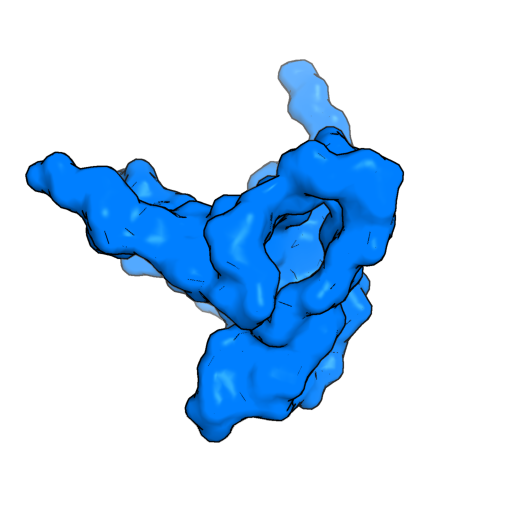
ATOM 747 O O . PRO A 1 90 ? 5.102 -8.029 -10.511 1.00 90.50 90 PRO A O 1
ATOM 750 N N . ALA A 1 91 ? 3.855 -9.712 -9.739 1.00 83.12 91 ALA A N 1
ATOM 751 C CA . ALA A 1 91 ? 4.955 -10.668 -9.707 1.00 83.12 91 ALA A CA 1
ATOM 752 C C . ALA A 1 91 ? 5.442 -11.043 -11.119 1.00 83.12 91 ALA A C 1
ATOM 754 O O . ALA A 1 91 ? 4.703 -10.979 -12.100 1.00 83.12 91 ALA A O 1
ATOM 755 N N . GLY A 1 92 ? 6.708 -11.462 -11.221 1.00 74.50 92 GLY A N 1
ATOM 756 C CA . GLY A 1 92 ? 7.368 -11.771 -12.501 1.00 74.50 92 GLY A CA 1
ATOM 757 C C . GLY A 1 92 ? 7.945 -10.545 -13.216 1.00 74.50 92 GLY A C 1
ATOM 758 O O . GLY A 1 92 ? 8.561 -10.660 -14.278 1.00 74.50 92 GLY A O 1
ATOM 759 N N . VAL A 1 93 ? 7.781 -9.368 -12.619 1.00 74.69 93 VAL A N 1
ATOM 760 C CA . VAL A 1 93 ? 8.391 -8.116 -13.039 1.00 74.69 93 VAL A CA 1
ATOM 761 C C . VAL A 1 93 ? 9.803 -8.044 -12.444 1.00 74.69 93 VAL A C 1
ATOM 763 O O . VAL A 1 93 ? 9.991 -7.732 -11.273 1.00 74.69 93 VAL A O 1
ATOM 766 N N . ASN A 1 94 ? 10.810 -8.386 -13.252 1.00 68.88 94 ASN A N 1
ATOM 767 C CA . ASN A 1 94 ? 12.162 -8.675 -12.746 1.00 68.88 94 ASN A CA 1
ATOM 768 C C . ASN A 1 94 ? 13.202 -7.595 -13.078 1.00 68.88 94 ASN A C 1
ATOM 770 O O . ASN A 1 94 ? 14.315 -7.634 -12.556 1.00 68.88 94 ASN A O 1
ATOM 774 N N . ARG A 1 95 ? 12.881 -6.654 -13.975 1.00 73.62 95 ARG A N 1
ATOM 775 C CA . ARG A 1 95 ? 13.824 -5.615 -14.395 1.00 73.62 95 ARG A CA 1
ATOM 776 C C . ARG A 1 95 ? 13.642 -4.383 -13.522 1.00 73.62 95 ARG A C 1
ATOM 778 O O . ARG A 1 95 ? 12.755 -3.573 -13.779 1.00 73.62 95 ARG A O 1
ATOM 785 N N . VAL A 1 96 ? 14.481 -4.282 -12.496 1.00 81.56 96 VAL A N 1
ATOM 786 C CA . VAL A 1 96 ? 14.593 -3.107 -11.630 1.00 81.56 96 VAL A CA 1
ATOM 787 C C . VAL A 1 96 ? 15.810 -2.304 -12.071 1.00 81.56 96 VAL A C 1
ATOM 789 O O . VAL A 1 96 ? 16.914 -2.839 -12.150 1.00 81.56 96 VAL A O 1
ATOM 792 N N . GLU A 1 97 ? 15.600 -1.030 -12.362 1.00 85.56 97 GLU A N 1
ATOM 793 C CA . GLU A 1 97 ? 16.634 -0.063 -12.705 1.00 85.56 97 GLU A 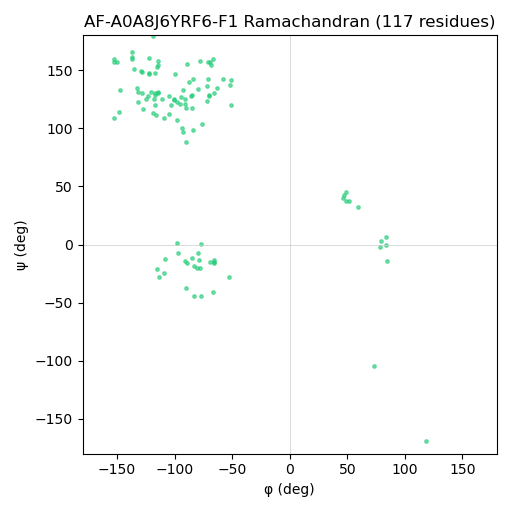CA 1
ATOM 794 C C . GLU A 1 97 ? 16.579 1.110 -11.733 1.00 85.56 97 GLU A C 1
ATOM 796 O O . GLU A 1 97 ? 15.510 1.496 -11.254 1.00 85.56 97 GLU A O 1
ATOM 801 N N . GLU A 1 98 ? 17.741 1.692 -11.463 1.00 85.12 98 GLU A N 1
ATOM 802 C CA . GLU A 1 98 ? 17.856 2.950 -10.739 1.00 85.12 98 GLU A CA 1
ATOM 803 C C . GLU A 1 98 ? 18.527 3.966 -11.662 1.00 85.12 98 GLU A C 1
ATOM 805 O O . GLU A 1 98 ? 19.686 3.798 -12.043 1.00 85.12 98 GLU A O 1
ATOM 810 N N . VAL A 1 99 ? 17.780 4.995 -12.061 1.00 83.00 99 VAL A N 1
ATOM 811 C CA . VAL A 1 99 ? 18.235 6.035 -12.997 1.00 83.00 99 VAL A CA 1
ATOM 812 C C . VAL A 1 99 ? 17.887 7.389 -12.396 1.00 83.00 99 VAL A C 1
ATOM 814 O O . VAL A 1 99 ? 16.731 7.635 -12.068 1.00 83.00 99 VAL A O 1
ATOM 817 N N . ASP A 1 100 ? 18.888 8.250 -12.207 1.00 83.50 100 ASP A N 1
ATOM 818 C CA . ASP A 1 100 ? 18.730 9.601 -11.644 1.00 83.50 100 ASP A CA 1
ATOM 819 C C . ASP A 1 100 ? 17.958 9.646 -10.312 1.00 83.50 100 ASP A C 1
ATOM 821 O O . ASP A 1 100 ? 17.157 10.539 -10.060 1.00 83.50 100 ASP A O 1
ATOM 825 N N . GLY A 1 101 ? 18.176 8.650 -9.444 1.00 81.81 101 GLY A N 1
ATOM 826 C CA . GLY A 1 101 ? 17.482 8.542 -8.153 1.00 81.81 101 GLY A CA 1
ATOM 827 C C . GLY A 1 101 ? 16.053 8.006 -8.240 1.00 81.81 101 GLY A C 1
ATOM 828 O O . GLY A 1 101 ? 15.439 7.775 -7.205 1.00 81.81 101 GLY A O 1
ATOM 829 N N . LYS A 1 102 ? 15.553 7.727 -9.445 1.00 85.12 102 LYS A N 1
ATOM 830 C CA . LYS A 1 102 ? 14.259 7.088 -9.661 1.00 85.12 102 LYS A CA 1
ATOM 831 C C . LYS A 1 102 ? 14.411 5.577 -9.644 1.00 85.12 102 LYS A C 1
ATOM 833 O O . LYS A 1 102 ? 15.341 5.043 -10.252 1.00 85.12 102 LYS A O 1
ATOM 838 N N . ARG A 1 103 ? 13.461 4.878 -9.031 1.00 87.12 103 ARG A N 1
ATOM 839 C CA . ARG A 1 103 ? 13.298 3.432 -9.190 1.00 87.12 103 ARG A CA 1
ATOM 840 C C . ARG A 1 103 ? 12.342 3.156 -10.339 1.00 87.12 103 ARG A C 1
ATOM 842 O O . ARG A 1 103 ? 11.185 3.580 -10.319 1.00 87.12 103 ARG A O 1
ATOM 849 N N . ILE A 1 104 ? 12.837 2.426 -11.328 1.00 87.12 104 ILE A N 1
ATOM 850 C CA . ILE A 1 104 ? 12.118 2.067 -12.544 1.00 87.12 104 ILE A CA 1
ATOM 851 C C . ILE A 1 104 ? 11.970 0.555 -12.577 1.00 87.12 104 ILE A C 1
ATOM 853 O O . ILE A 1 104 ? 12.931 -0.187 -12.392 1.00 87.12 104 ILE A O 1
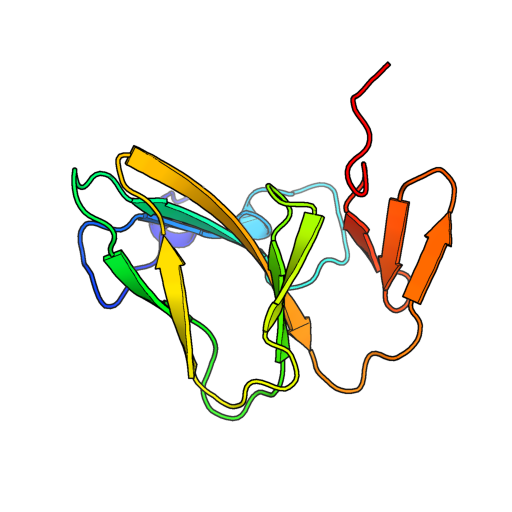ATOM 857 N N . ILE A 1 105 ? 10.757 0.089 -12.821 1.00 86.38 105 ILE A N 1
ATOM 858 C CA . ILE A 1 105 ? 10.422 -1.323 -12.852 1.00 86.38 105 ILE A CA 1
ATOM 859 C C . ILE A 1 105 ? 9.718 -1.623 -14.177 1.00 86.38 105 ILE A C 1
ATOM 861 O O . ILE A 1 105 ? 8.656 -1.078 -14.458 1.00 86.38 105 ILE A O 1
ATOM 865 N N . ASN A 1 106 ? 10.316 -2.470 -15.024 1.00 84.69 106 ASN A N 1
ATOM 866 C CA . ASN A 1 106 ? 9.829 -2.754 -16.388 1.00 84.69 106 ASN A CA 1
ATOM 867 C C . ASN A 1 106 ? 9.501 -1.479 -17.209 1.00 84.69 106 ASN A C 1
ATOM 869 O O . ASN A 1 106 ? 8.545 -1.449 -17.984 1.00 84.69 106 ASN A O 1
ATOM 873 N N . GLY A 1 107 ? 10.298 -0.418 -17.044 1.00 82.81 107 GLY A N 1
ATOM 874 C CA . GLY A 1 107 ? 10.098 0.865 -17.730 1.00 82.81 107 GLY A CA 1
ATOM 875 C C . GLY A 1 107 ? 9.021 1.770 -17.119 1.00 82.81 107 GLY A C 1
ATOM 876 O O . GLY A 1 107 ? 8.763 2.838 -17.665 1.00 82.81 107 GLY A O 1
ATOM 877 N N . VAL A 1 108 ? 8.411 1.369 -16.000 1.00 84.31 108 VAL A N 1
ATOM 878 C CA . VAL A 1 108 ? 7.476 2.178 -15.207 1.00 84.31 108 VAL A CA 1
ATOM 879 C C . VAL A 1 108 ? 8.236 2.804 -14.042 1.00 84.31 108 VAL A C 1
ATOM 881 O O . VAL A 1 108 ? 8.846 2.084 -13.252 1.00 84.31 108 VAL A O 1
ATOM 884 N N . VAL A 1 109 ? 8.225 4.132 -13.928 1.00 85.94 109 VAL A N 1
ATOM 885 C CA . VAL A 1 109 ? 8.771 4.815 -12.747 1.00 85.94 109 VAL A CA 1
ATOM 886 C C . VAL A 1 109 ? 7.816 4.564 -11.583 1.00 85.94 109 VAL A C 1
ATOM 888 O O . VAL A 1 109 ? 6.633 4.857 -11.698 1.00 85.94 109 VAL A O 1
ATOM 891 N N . ILE A 1 110 ? 8.314 4.003 -10.481 1.00 86.06 110 ILE A N 1
ATOM 892 C CA . ILE A 1 110 ? 7.483 3.722 -9.298 1.00 86.06 110 ILE A CA 1
ATOM 893 C C . ILE A 1 110 ? 7.806 4.629 -8.114 1.00 86.06 110 ILE A C 1
ATOM 895 O O . ILE A 1 110 ? 6.964 4.824 -7.251 1.00 86.06 110 ILE A O 1
ATOM 899 N N . ASP A 1 111 ? 9.020 5.170 -8.056 1.00 85.00 111 ASP A N 1
ATOM 900 C CA . ASP A 1 111 ? 9.498 5.982 -6.942 1.00 85.00 111 ASP A CA 1
ATOM 901 C C . ASP A 1 111 ? 10.483 7.008 -7.492 1.00 85.00 111 ASP A C 1
ATOM 903 O O . ASP A 1 111 ? 11.530 6.642 -8.024 1.00 85.00 111 ASP A O 1
ATOM 907 N N . TYR A 1 112 ? 10.123 8.287 -7.422 1.00 83.25 112 TYR A N 1
ATOM 908 C CA . TYR A 1 112 ? 10.902 9.372 -8.016 1.00 83.25 112 TYR A CA 1
ATOM 909 C C . TYR A 1 112 ? 12.094 9.812 -7.162 1.00 83.25 112 TYR A C 1
ATOM 911 O O . TYR A 1 112 ? 13.011 10.435 -7.695 1.00 83.25 112 TYR A O 1
ATOM 919 N N . LEU A 1 113 ? 12.076 9.504 -5.863 1.00 78.56 113 LEU A N 1
ATOM 920 C CA . LEU A 1 113 ? 13.095 9.944 -4.910 1.00 78.56 113 LEU A CA 1
ATOM 921 C C . LEU A 1 113 ? 13.925 8.781 -4.366 1.00 78.56 113 LEU A C 1
ATOM 923 O O . LEU A 1 113 ? 15.076 8.990 -3.989 1.00 78.56 113 LEU A O 1
ATOM 927 N N . ASN A 1 114 ? 13.363 7.569 -4.306 1.00 80.38 114 ASN A N 1
ATOM 928 C CA . ASN A 1 114 ? 14.017 6.365 -3.783 1.00 80.38 114 ASN A CA 1
ATOM 929 C C . ASN A 1 114 ? 14.722 6.619 -2.434 1.00 80.38 114 ASN A C 1
ATOM 931 O O . ASN A 1 114 ? 15.867 6.216 -2.227 1.00 80.38 114 ASN A O 1
ATOM 935 N N . GLY A 1 115 ? 14.061 7.351 -1.532 1.00 73.06 115 GLY A N 1
ATOM 936 C CA . GLY A 1 115 ? 14.582 7.690 -0.207 1.00 73.06 115 GLY A CA 1
ATOM 937 C C . GLY A 1 115 ? 15.511 8.898 -0.146 1.00 73.06 115 GLY A C 1
ATOM 938 O O . GLY A 1 115 ? 16.075 9.156 0.916 1.00 73.06 115 GLY A O 1
ATOM 939 N N . ARG A 1 116 ? 15.693 9.637 -1.244 1.00 73.19 116 ARG A N 1
ATOM 940 C CA . ARG A 1 116 ? 16.447 10.898 -1.258 1.00 73.19 116 ARG A CA 1
ATOM 941 C C . ARG A 1 116 ? 15.556 12.062 -0.834 1.00 73.19 116 ARG A C 1
ATOM 943 O O . ARG A 1 116 ? 14.386 12.123 -1.204 1.00 73.19 116 ARG A O 1
ATOM 950 N N . GLU A 1 117 ? 16.121 13.001 -0.085 1.00 66.88 117 GLU A N 1
ATOM 951 C CA . GLU A 1 117 ? 15.461 14.283 0.157 1.00 66.88 117 GLU A CA 1
ATOM 952 C C . GLU A 1 117 ? 15.472 15.116 -1.139 1.00 66.88 117 GLU A C 1
ATOM 954 O O . GLU A 1 117 ? 16.447 15.040 -1.893 1.00 66.88 117 GLU A O 1
ATOM 959 N N . PRO A 1 118 ? 14.397 15.869 -1.440 1.00 61.06 118 PRO A N 1
ATOM 960 C CA . PRO A 1 118 ? 14.428 16.828 -2.536 1.00 61.06 118 PRO A CA 1
ATOM 961 C C . PRO A 1 118 ? 15.473 17.916 -2.247 1.00 61.06 118 PRO A C 1
ATOM 963 O O . PRO A 1 118 ? 15.529 18.415 -1.124 1.00 61.06 118 PRO A O 1
ATOM 966 N N . GLU A 1 119 ? 16.288 18.254 -3.253 1.00 57.84 119 GLU A N 1
ATOM 967 C CA . GLU A 1 119 ? 17.211 19.405 -3.213 1.00 57.84 119 GLU A CA 1
ATOM 968 C C . GLU A 1 119 ? 16.473 20.750 -3.121 1.00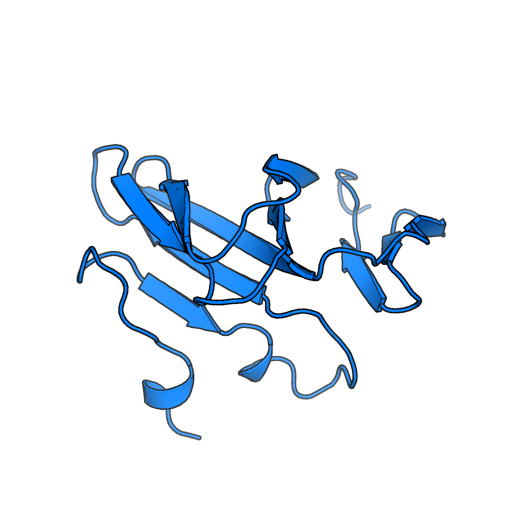 57.84 119 GLU A C 1
ATOM 970 O O . GLU A 1 119 ? 15.371 20.876 -3.712 1.00 57.84 119 GLU A O 1
#

Mean predicted aligned error: 5.8 Å

Radius of gyration: 14.48 Å; Cα contacts (8 Å, |Δi|>4): 245; chains: 1; bounding box: 36×34×37 Å

Solvent-accessible surface area (backbone atoms only — not comparable to full-atom values): 7007 Å² total; per-residue (Å²): 140,61,71,76,80,37,50,45,86,48,87,44,85,73,36,49,33,33,44,52,55,85,68,44,90,82,67,94,65,71,64,61,32,34,39,38,36,31,77,44,90,53,71,47,72,37,70,46,78,46,81,88,42,44,25,27,38,32,30,68,77,78,51,41,74,79,46,70,74,44,59,21,63,48,80,46,79,39,52,41,69,33,72,48,38,38,35,48,42,60,60,92,72,77,54,74,46,79,58,94,53,21,36,26,47,78,87,27,71,78,32,76,42,65,78,53,79,84,131

Secondary structure (DSSP, 8-state):
--GGGTEE--SSTTSEEEESGGG-SS-S----EEEEEE-SSS-EEEEEEEEEEEEEEEETTTTEEEEEEEEEEEEEEE-TTEEEEEEEEETT---EEEETTEEEETTEEEESSTTPPP-

Sequence (119 aa):
MWLGELIQPTDDPYILKLDVVKTDFLENRTFPTYLYFNPWEEKKSILVGTEGEVFDLYDLKDHRYIAKGQKGECRLEILPRSARVIVLIPAGVNRVEEVDGKRIINGVVIDYLNGREPE